Protein AF-A0A397YD98-F1 (afdb_monomer)

pLDDT: mean 94.5, std 2.96, range [78.25, 97.69]

Secondary structure (DSSP, 8-state):
-HHHHHHHHHHTTPPPS-TTHHHHHHHHHHHHHHHHHHHHHH-S-HHHHHHHHHHHHT-

Sequence (59 aa):
MLMTQRQMLQAQNMMFPNPERIPKVRRSMCRIKHVLTERAIEEPDPRRSAEMKRMVNAM

Structure (mmCIF, N/CA/C/O backbone):
data_AF-A0A397YD98-F1
#
_entry.id   AF-A0A397YD98-F1
#
loop_
_atom_site.group_PDB
_atom_site.id
_atom_site.type_symbol
_atom_site.label_atom_id
_atom_site.label_alt_id
_atom_site.label_comp_id
_atom_site.label_asym_id
_atom_site.label_entity_id
_atom_site.label_seq_id
_atom_site.pdbx_PDB_ins_code
_atom_site.Cartn_x
_atom_site.Cartn_y
_atom_site.Cartn_z
_atom_site.occupancy
_atom_site.B_iso_or_equiv
_atom_site.auth_seq_id
_atom_site.auth_comp_id
_atom_site.auth_asym_id
_atom_site.auth_atom_id
_atom_site.pdbx_PDB_model_num
ATOM 1 N N . MET A 1 1 ? -14.476 3.679 5.136 1.00 86.69 1 MET A N 1
ATOM 2 C CA . MET A 1 1 ? -13.027 3.344 5.101 1.00 86.69 1 MET A CA 1
ATOM 3 C C . MET A 1 1 ? -12.571 2.842 6.471 1.00 86.69 1 MET A C 1
ATOM 5 O O . MET A 1 1 ? -13.008 3.403 7.468 1.00 86.69 1 MET A O 1
ATOM 9 N N . LEU A 1 2 ? -11.724 1.799 6.539 1.00 92.56 2 LEU A N 1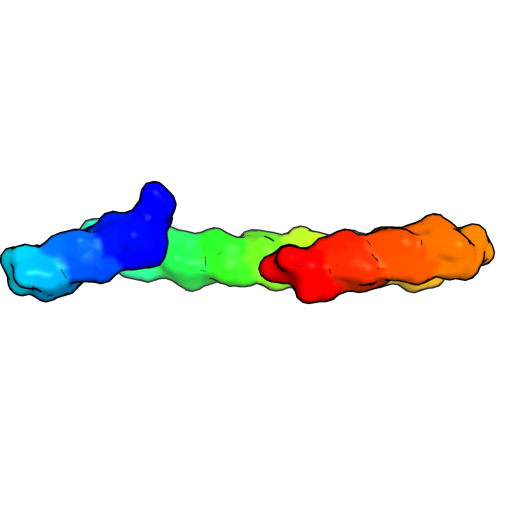
ATOM 10 C CA . LEU A 1 2 ? -11.350 1.118 7.802 1.00 92.56 2 LEU A CA 1
ATOM 11 C C . LEU A 1 2 ? -10.646 2.031 8.815 1.00 92.56 2 LEU A C 1
ATOM 13 O O . LEU A 1 2 ? -10.928 1.946 10.005 1.00 92.56 2 LEU A O 1
ATOM 17 N N . MET A 1 3 ? -9.749 2.907 8.350 1.00 94.12 3 MET A N 1
ATOM 18 C CA . MET A 1 3 ? -9.026 3.835 9.229 1.00 94.12 3 MET A CA 1
ATOM 19 C C . MET A 1 3 ? -9.961 4.869 9.855 1.00 94.12 3 MET A C 1
ATOM 21 O O . MET A 1 3 ? -9.927 5.057 11.068 1.00 94.12 3 MET A O 1
ATOM 25 N N . THR A 1 4 ? -10.848 5.458 9.051 1.00 94.62 4 THR A N 1
ATOM 26 C CA . THR A 1 4 ? -11.885 6.384 9.523 1.00 94.62 4 THR A CA 1
ATOM 27 C C . THR A 1 4 ? -12.816 5.699 10.521 1.00 94.62 4 THR A C 1
ATOM 29 O O . THR A 1 4 ? -13.062 6.228 11.596 1.00 94.62 4 THR A O 1
ATOM 32 N N . GLN A 1 5 ? -13.267 4.475 10.218 1.00 93.69 5 GLN A N 1
ATOM 33 C CA . GLN A 1 5 ? -14.118 3.700 11.125 1.00 93.69 5 GLN A CA 1
ATOM 34 C C . GLN A 1 5 ? -13.416 3.410 12.461 1.00 93.69 5 GLN A C 1
ATOM 36 O O . GLN A 1 5 ? -14.032 3.540 13.514 1.00 93.69 5 GLN A O 1
ATOM 41 N N . ARG A 1 6 ? -12.123 3.059 12.436 1.00 93.19 6 ARG A N 1
ATOM 42 C CA . ARG A 1 6 ? -11.325 2.857 13.653 1.00 93.19 6 ARG A CA 1
ATOM 43 C C . ARG A 1 6 ? -11.250 4.125 14.498 1.00 93.19 6 ARG A C 1
ATOM 45 O O . ARG A 1 6 ? -11.497 4.046 15.694 1.00 93.19 6 ARG A O 1
ATOM 52 N N . GLN A 1 7 ? -10.947 5.269 13.885 1.00 94.62 7 GLN A N 1
ATOM 53 C CA . GLN A 1 7 ? -10.875 6.556 14.586 1.00 94.62 7 GLN A CA 1
ATOM 54 C C . GLN A 1 7 ? -12.223 6.944 15.204 1.00 94.62 7 GLN A C 1
ATOM 56 O O . GLN A 1 7 ? -12.268 7.352 16.359 1.00 94.62 7 GLN A O 1
ATOM 61 N N . MET A 1 8 ? -13.323 6.760 14.468 1.00 96.81 8 MET A N 1
ATOM 62 C CA . MET A 1 8 ? -14.670 7.060 14.961 1.00 96.81 8 MET A CA 1
ATOM 63 C C . MET A 1 8 ? -15.058 6.208 16.173 1.00 96.81 8 MET A C 1
ATOM 65 O O . MET A 1 8 ? -15.584 6.743 17.143 1.00 96.81 8 MET A O 1
ATOM 69 N N . LEU A 1 9 ? -14.792 4.897 16.138 1.00 95.25 9 LEU A N 1
ATOM 70 C CA . LEU A 1 9 ? -15.108 4.006 17.259 1.00 95.25 9 LEU A CA 1
ATOM 71 C C . LEU A 1 9 ? -14.230 4.307 18.477 1.00 95.25 9 LEU A C 1
ATOM 73 O O . LEU A 1 9 ? -14.746 4.390 19.586 1.00 95.25 9 LEU A O 1
ATOM 77 N N . GLN A 1 10 ? -12.937 4.567 18.267 1.00 94.25 10 GLN A N 1
ATOM 78 C CA . GLN A 1 10 ? -12.029 4.984 19.339 1.00 94.25 10 GLN A CA 1
ATOM 79 C C . GLN A 1 10 ? -12.486 6.286 20.008 1.00 94.25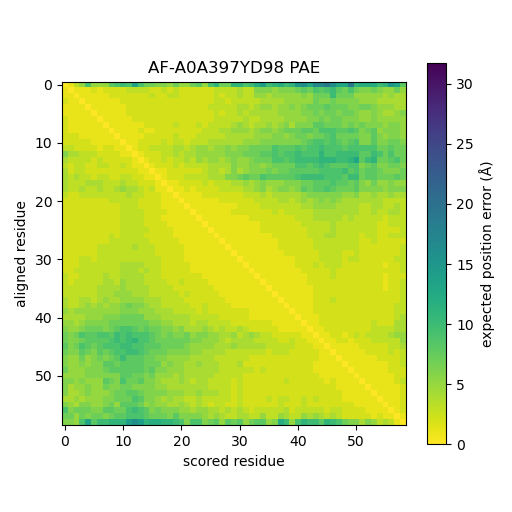 10 GLN A C 1
ATOM 81 O O . GLN A 1 10 ? -12.469 6.369 21.231 1.00 94.25 10 GLN A O 1
ATOM 86 N N . ALA A 1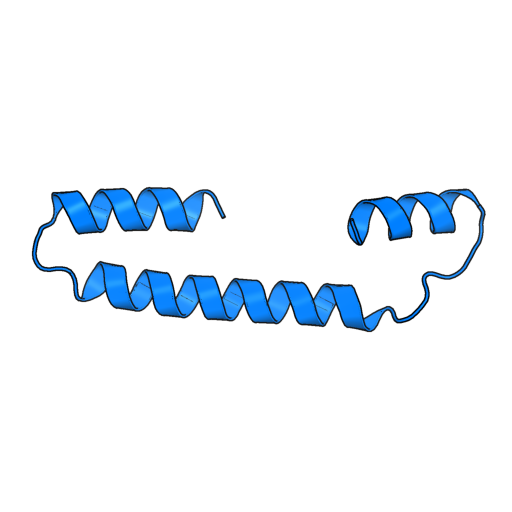 11 ? -12.953 7.270 19.232 1.00 96.44 11 ALA A N 1
ATOM 87 C CA . ALA A 1 11 ? -13.488 8.525 19.767 1.00 96.44 11 ALA A CA 1
ATOM 88 C C . ALA A 1 11 ? -14.759 8.333 20.617 1.00 96.44 11 ALA A C 1
ATOM 90 O O . ALA A 1 11 ? -15.070 9.171 21.456 1.00 96.44 11 ALA A O 1
ATOM 91 N N . GLN A 1 12 ? -15.480 7.229 20.414 1.00 96.69 12 GLN A N 1
ATOM 92 C CA . GLN A 1 12 ? -16.680 6.857 21.167 1.00 96.69 12 GLN A CA 1
ATOM 93 C C . GLN A 1 12 ? -16.384 5.814 22.263 1.00 96.69 12 GLN A C 1
ATOM 95 O O . GLN A 1 12 ? -17.311 5.190 22.771 1.00 96.69 12 GLN A O 1
ATOM 100 N N . ASN A 1 13 ? -15.108 5.584 22.614 1.00 94.88 13 ASN A N 1
ATOM 101 C CA . ASN A 1 13 ? -14.668 4.529 23.542 1.00 94.88 13 ASN A CA 1
ATOM 102 C C . ASN A 1 13 ? -15.157 3.113 23.170 1.00 94.88 13 ASN A C 1
ATOM 104 O O . ASN A 1 13 ? -15.261 2.227 24.017 1.00 94.88 13 ASN A O 1
ATOM 108 N N . MET A 1 14 ? -15.424 2.875 21.886 1.00 95.50 14 MET A N 1
ATOM 109 C CA . MET A 1 14 ? -15.826 1.575 21.363 1.00 95.50 14 MET A CA 1
ATOM 110 C C . MET A 1 14 ? -14.647 0.815 20.758 1.00 95.50 14 MET A C 1
ATOM 112 O O . MET A 1 14 ? -13.736 1.375 20.143 1.00 95.50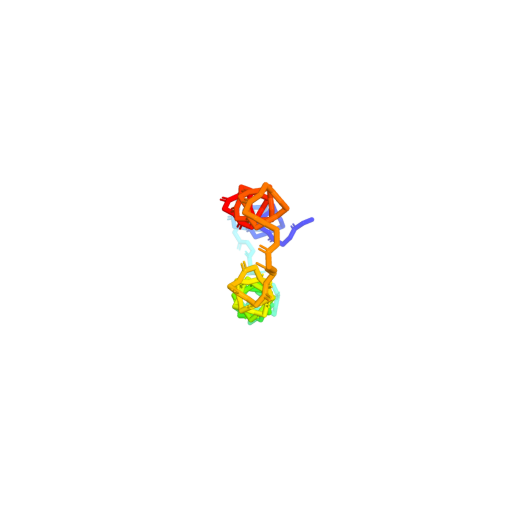 14 MET A O 1
ATOM 116 N N . MET A 1 15 ? -14.702 -0.509 20.887 1.00 92.31 15 MET A N 1
ATOM 117 C CA . MET A 1 15 ? -13.751 -1.425 20.262 1.00 92.31 15 MET A CA 1
ATOM 118 C C . MET A 1 15 ? -13.976 -1.498 18.749 1.00 92.31 15 MET A C 1
ATOM 120 O O . MET A 1 15 ? -15.106 -1.575 18.270 1.00 92.31 15 MET A O 1
ATOM 124 N N . PHE A 1 16 ? -12.884 -1.518 17.984 1.00 93.75 16 PHE A N 1
ATOM 125 C CA . PHE A 1 16 ? -12.951 -1.730 16.541 1.00 93.75 16 PHE A CA 1
ATOM 126 C C . PHE A 1 16 ? -13.188 -3.221 16.236 1.00 93.75 16 PHE A C 1
ATOM 128 O O . PHE A 1 16 ? -12.339 -4.046 16.586 1.00 93.75 16 PHE A O 1
ATOM 135 N N . PRO A 1 17 ? -14.297 -3.593 15.573 1.00 92.50 17 PRO A N 1
ATOM 136 C CA . PRO A 1 17 ? -14.587 -4.988 15.267 1.00 92.50 17 PRO A CA 1
ATOM 137 C C . PRO A 1 17 ? -13.635 -5.521 14.188 1.00 92.50 17 PRO A C 1
ATOM 139 O O . PRO A 1 17 ? -13.353 -4.835 13.203 1.00 92.50 17 PRO A O 1
ATOM 142 N N . ASN A 1 18 ? -13.190 -6.772 14.338 1.00 92.81 18 ASN A N 1
ATOM 143 C CA . ASN A 1 18 ? -12.289 -7.459 13.401 1.00 92.81 18 ASN A CA 1
ATOM 144 C C . ASN A 1 18 ? -10.987 -6.663 13.126 1.00 92.81 18 ASN A C 1
ATOM 146 O O . ASN A 1 18 ? -10.758 -6.173 12.007 1.00 92.81 18 ASN A O 1
ATOM 150 N N . PRO A 1 19 ? -10.114 -6.497 14.141 1.00 91.19 19 PRO A N 1
ATOM 151 C CA . PRO A 1 19 ? -8.891 -5.694 14.037 1.00 91.19 19 PRO A CA 1
ATOM 152 C C . PRO A 1 19 ? -7.904 -6.214 12.985 1.00 91.19 19 PRO A C 1
ATOM 154 O O . PRO A 1 19 ? -7.066 -5.461 12.483 1.00 91.19 19 PRO A O 1
ATOM 157 N N . GLU A 1 20 ? -8.021 -7.477 12.580 1.00 94.81 20 GLU A N 1
ATOM 158 C CA . GLU A 1 20 ? -7.167 -8.105 11.582 1.00 94.81 20 GLU A CA 1
ATOM 159 C C . GLU A 1 20 ? -7.436 -7.614 10.147 1.00 94.81 20 GLU A C 1
ATOM 161 O O . GLU A 1 20 ? -6.604 -7.826 9.258 1.00 94.81 20 GLU A O 1
ATOM 166 N N . ARG A 1 21 ? -8.546 -6.898 9.906 1.00 95.44 21 ARG A N 1
ATOM 167 C CA . ARG A 1 21 ? -8.878 -6.313 8.593 1.00 95.44 21 ARG A CA 1
ATOM 168 C C . ARG A 1 21 ? -7.819 -5.324 8.106 1.00 95.44 21 ARG A C 1
ATOM 170 O O . ARG A 1 21 ? -7.434 -5.380 6.940 1.00 95.44 21 ARG A O 1
ATOM 177 N N . ILE A 1 22 ? -7.305 -4.458 8.982 1.00 94.06 22 ILE A N 1
ATOM 178 C CA . ILE A 1 22 ? -6.282 -3.463 8.613 1.00 94.06 22 ILE A CA 1
ATOM 179 C C . ILE A 1 22 ? -4.970 -4.155 8.185 1.00 94.06 22 ILE A C 1
ATOM 181 O O . ILE A 1 22 ? -4.495 -3.890 7.076 1.00 94.06 22 ILE A O 1
ATOM 185 N N . PRO A 1 23 ? -4.393 -5.085 8.975 1.00 96.44 23 PRO A N 1
ATOM 186 C CA . PRO A 1 23 ? -3.235 -5.869 8.546 1.00 96.44 23 PRO A CA 1
ATOM 187 C C . PRO A 1 23 ? -3.456 -6.689 7.269 1.00 96.44 23 PRO A C 1
ATOM 189 O O . PRO A 1 23 ? -2.513 -6.846 6.495 1.00 96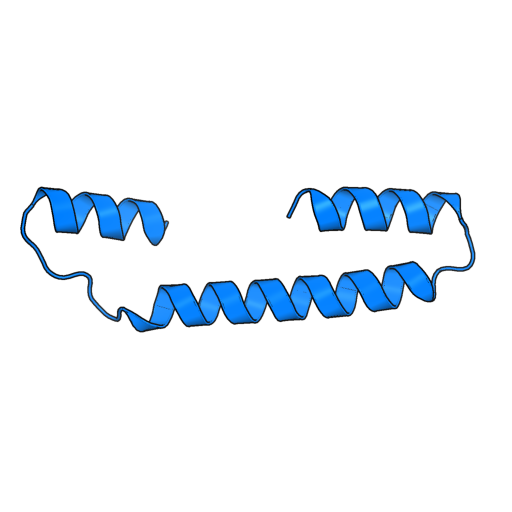.44 23 PRO A O 1
ATOM 192 N N . LYS A 1 24 ? -4.660 -7.235 7.037 1.00 97.25 24 LYS A N 1
ATOM 193 C CA . LYS A 1 24 ? -4.994 -7.973 5.801 1.00 97.25 24 LYS A CA 1
ATOM 194 C C . LYS A 1 24 ? -4.917 -7.061 4.573 1.00 97.25 24 LYS A C 1
ATOM 196 O O . LYS A 1 24 ? -4.224 -7.400 3.616 1.00 97.25 24 LYS A O 1
ATOM 201 N N . VAL A 1 25 ? -5.541 -5.881 4.633 1.00 96.50 25 VAL A N 1
ATOM 202 C CA . VAL A 1 25 ? -5.480 -4.886 3.547 1.00 96.50 25 VAL A CA 1
ATOM 203 C C . VAL A 1 25 ? -4.042 -4.430 3.312 1.00 96.50 25 VAL A C 1
ATOM 205 O O . VAL A 1 25 ? -3.572 -4.478 2.180 1.00 96.50 25 VAL A O 1
ATOM 208 N N . ARG A 1 26 ? -3.299 -4.088 4.373 1.00 96.25 26 ARG A N 1
ATOM 209 C CA . ARG A 1 26 ? -1.894 -3.664 4.259 1.00 96.25 26 ARG A CA 1
ATOM 210 C C . ARG A 1 26 ? -1.010 -4.731 3.603 1.00 96.25 26 ARG A C 1
ATOM 212 O O . ARG A 1 26 ? -0.187 -4.404 2.756 1.00 96.25 26 ARG A O 1
ATOM 219 N N . ARG A 1 27 ? -1.189 -6.008 3.965 1.00 97.62 27 ARG A N 1
ATOM 220 C CA . ARG A 1 27 ? -0.452 -7.127 3.350 1.00 97.62 27 ARG A CA 1
ATOM 221 C C . ARG A 1 27 ? -0.813 -7.320 1.880 1.00 97.62 27 ARG A C 1
ATOM 223 O O . ARG A 1 27 ? 0.086 -7.538 1.077 1.00 97.62 27 ARG A O 1
ATOM 230 N N . SER A 1 28 ? -2.093 -7.217 1.529 1.00 97.50 28 SER A N 1
ATOM 231 C CA . SER A 1 28 ? -2.536 -7.290 0.132 1.00 97.50 28 SER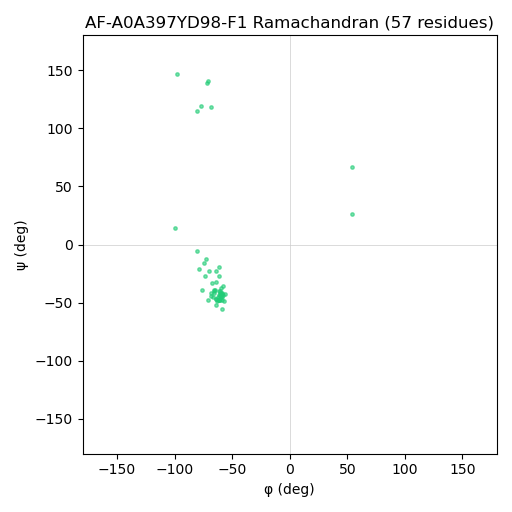 A CA 1
ATOM 232 C C . SER A 1 28 ? -1.937 -6.158 -0.705 1.00 97.50 28 SER A C 1
ATOM 234 O O . SER A 1 28 ? -1.321 -6.417 -1.732 1.00 97.50 28 SER A O 1
ATOM 236 N N . MET A 1 29 ? -2.007 -4.918 -0.208 1.00 97.19 29 MET A N 1
ATOM 237 C CA . MET A 1 29 ? -1.407 -3.750 -0.863 1.00 97.19 29 MET A CA 1
ATOM 238 C C . MET A 1 29 ? 0.100 -3.917 -1.074 1.00 97.19 29 MET A C 1
ATOM 240 O O . MET A 1 29 ? 0.595 -3.647 -2.161 1.00 97.19 29 MET A O 1
ATOM 244 N N . CYS A 1 30 ? 0.824 -4.429 -0.074 1.00 96.81 30 CYS A N 1
ATOM 245 C CA . CYS A 1 30 ? 2.254 -4.722 -0.201 1.00 96.81 30 CYS A CA 1
ATOM 246 C C . CYS A 1 30 ? 2.542 -5.758 -1.306 1.00 96.81 30 CYS A C 1
ATOM 248 O O . CYS A 1 30 ? 3.439 -5.560 -2.120 1.00 96.81 30 CYS A O 1
ATOM 250 N N . ARG A 1 31 ? 1.742 -6.830 -1.392 1.00 97.69 31 ARG A N 1
ATOM 251 C CA . ARG A 1 31 ? 1.871 -7.843 -2.456 1.00 97.69 31 ARG A CA 1
ATOM 252 C C . ARG A 1 31 ? 1.555 -7.278 -3.839 1.00 97.69 31 ARG A C 1
ATOM 254 O O . ARG A 1 31 ? 2.252 -7.595 -4.792 1.00 97.69 31 ARG A O 1
ATOM 261 N N . ILE A 1 32 ? 0.545 -6.416 -3.946 1.00 96.88 32 ILE A N 1
ATOM 262 C CA . ILE A 1 32 ? 0.226 -5.711 -5.194 1.00 96.88 32 ILE A CA 1
ATOM 263 C C . ILE A 1 32 ? 1.403 -4.821 -5.602 1.00 96.88 32 ILE A C 1
ATOM 265 O O . ILE A 1 32 ? 1.856 -4.898 -6.740 1.00 96.88 32 ILE A O 1
ATOM 269 N N . LYS A 1 33 ? 1.949 -4.035 -4.665 1.00 96.38 33 LYS A N 1
ATOM 270 C CA . LYS A 1 33 ? 3.129 -3.192 -4.898 1.00 96.38 33 LYS A CA 1
ATOM 271 C C . LYS A 1 33 ? 4.318 -4.011 -5.400 1.00 96.38 33 LYS A C 1
ATOM 273 O O . LYS A 1 33 ? 4.978 -3.590 -6.345 1.00 96.38 33 LYS A O 1
ATOM 278 N N . HIS A 1 34 ? 4.551 -5.186 -4.815 1.00 96.50 34 HIS A N 1
ATOM 279 C CA . HIS A 1 34 ? 5.596 -6.114 -5.247 1.00 96.50 34 HIS A CA 1
ATOM 280 C C . HIS A 1 34 ? 5.413 -6.543 -6.706 1.00 96.50 34 HIS A C 1
ATOM 282 O O . HIS A 1 34 ? 6.281 -6.271 -7.528 1.00 96.50 34 HIS A O 1
ATOM 288 N N . VAL A 1 35 ? 4.244 -7.092 -7.047 1.00 97.44 35 VAL A N 1
ATOM 289 C CA . VAL A 1 35 ? 3.936 -7.552 -8.413 1.00 97.44 35 VAL A CA 1
ATOM 290 C C . VAL A 1 35 ? 4.049 -6.419 -9.436 1.00 97.44 35 VAL A C 1
ATOM 292 O O . VAL A 1 35 ? 4.572 -6.611 -10.531 1.00 97.44 35 VAL A O 1
ATOM 295 N N . LEU A 1 36 ? 3.567 -5.218 -9.105 1.00 95.50 36 LEU A N 1
ATOM 296 C CA . LEU A 1 36 ? 3.679 -4.067 -10.003 1.00 95.50 36 L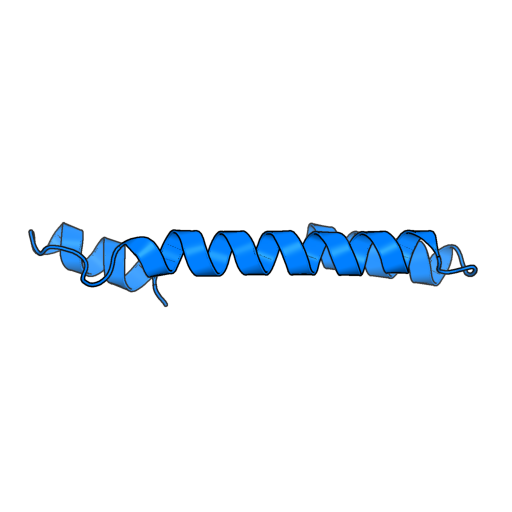EU A CA 1
ATOM 297 C C . LEU A 1 36 ? 5.134 -3.609 -10.179 1.00 95.50 36 LEU A C 1
ATOM 299 O O . LEU A 1 36 ? 5.505 -3.162 -11.261 1.00 95.50 36 LEU A O 1
ATOM 303 N N . THR A 1 37 ? 5.957 -3.740 -9.137 1.00 95.69 37 THR A N 1
ATOM 304 C CA . THR A 1 37 ? 7.389 -3.425 -9.207 1.00 95.69 37 THR A CA 1
ATOM 305 C C . THR A 1 37 ? 8.130 -4.425 -10.091 1.00 95.69 37 THR A C 1
ATOM 307 O O . THR A 1 37 ? 8.911 -3.997 -10.936 1.00 95.69 37 THR A O 1
ATOM 310 N N . GLU A 1 38 ? 7.853 -5.726 -9.953 1.00 97.19 38 GLU A N 1
ATOM 311 C CA . GLU A 1 38 ? 8.428 -6.782 -10.804 1.00 97.19 38 GLU A CA 1
ATOM 312 C C . GLU A 1 38 ? 8.120 -6.520 -12.284 1.00 97.19 38 GLU A C 1
ATOM 314 O O . GLU A 1 38 ? 9.030 -6.434 -13.106 1.00 97.19 38 GLU A O 1
ATOM 319 N N . ARG A 1 39 ? 6.854 -6.238 -12.612 1.00 96.12 39 ARG A N 1
ATOM 320 C CA . ARG A 1 39 ? 6.439 -5.895 -13.984 1.00 96.12 39 ARG A CA 1
ATOM 321 C C . ARG A 1 39 ? 7.135 -4.651 -14.532 1.00 96.12 39 ARG A C 1
ATOM 323 O O . ARG A 1 39 ? 7.470 -4.600 -15.708 1.00 96.12 39 ARG A O 1
ATOM 330 N N . ALA A 1 40 ? 7.364 -3.640 -13.694 1.00 94.81 40 ALA A N 1
ATOM 331 C CA . ALA A 1 40 ? 8.066 -2.431 -14.116 1.00 94.81 40 ALA A CA 1
ATOM 332 C C . ALA A 1 40 ? 9.565 -2.667 -14.380 1.00 94.81 40 ALA A C 1
ATOM 334 O O . ALA A 1 40 ? 10.178 -1.870 -15.091 1.00 94.81 40 ALA A O 1
ATOM 335 N N . ILE A 1 41 ? 10.167 -3.709 -13.794 1.00 94.06 41 ILE A N 1
ATOM 336 C CA . ILE A 1 41 ? 11.547 -4.136 -14.077 1.00 94.06 41 ILE A CA 1
ATOM 337 C C . ILE A 1 41 ? 11.610 -4.882 -15.414 1.00 94.06 41 ILE A C 1
ATOM 339 O O . ILE A 1 41 ? 12.549 -4.669 -16.173 1.00 94.06 41 ILE A O 1
ATOM 343 N N . GLU A 1 42 ? 10.610 -5.714 -15.705 1.00 96.25 42 GLU A N 1
ATOM 344 C CA . GLU A 1 42 ? 10.515 -6.487 -16.952 1.00 96.25 42 GLU A CA 1
ATOM 345 C C . GLU A 1 42 ? 10.118 -5.643 -18.178 1.00 96.25 42 GLU A C 1
ATOM 347 O O . GLU A 1 42 ? 10.291 -6.090 -19.310 1.00 96.25 42 GLU A O 1
ATOM 352 N N . GLU A 1 43 ? 9.596 -4.428 -17.982 1.00 95.25 43 GLU A N 1
ATOM 353 C CA . GLU A 1 43 ? 9.203 -3.536 -19.078 1.00 95.25 43 GLU A CA 1
ATOM 354 C C . GLU A 1 43 ? 10.431 -3.027 -19.865 1.00 95.25 43 GLU A C 1
ATOM 356 O O . GLU A 1 43 ? 11.256 -2.297 -19.304 1.00 95.25 43 GLU A O 1
ATOM 361 N N . PRO A 1 44 ? 10.539 -3.337 -21.174 1.00 94.94 44 PRO A N 1
ATOM 362 C CA . PRO A 1 44 ? 11.691 -2.953 -21.987 1.00 94.94 44 PRO A CA 1
ATOM 363 C C . PRO A 1 44 ? 11.721 -1.459 -22.335 1.00 94.94 44 PRO A C 1
ATOM 365 O O . PRO A 1 44 ? 12.804 -0.916 -22.558 1.00 94.94 44 PRO A O 1
ATOM 368 N N . ASP A 1 45 ? 10.568 -0.778 -22.395 1.00 96.56 45 ASP A N 1
ATOM 369 C CA . ASP A 1 45 ? 10.528 0.665 -22.640 1.00 96.56 45 ASP A CA 1
ATOM 370 C C . ASP A 1 45 ? 10.824 1.446 -21.341 1.00 96.56 45 ASP A C 1
ATOM 372 O O . ASP A 1 45 ? 10.007 1.452 -20.407 1.00 96.56 45 ASP A O 1
ATOM 376 N N . PRO A 1 46 ? 11.948 2.186 -21.270 1.00 93.19 46 PRO A N 1
ATOM 377 C CA . PRO A 1 46 ? 12.315 2.942 -20.078 1.00 93.19 46 PRO A CA 1
ATOM 378 C C . PRO A 1 46 ? 11.290 4.022 -19.704 1.00 93.19 46 PRO A C 1
ATOM 380 O O . PRO A 1 46 ? 11.167 4.356 -18.522 1.00 93.19 46 PRO A O 1
ATOM 383 N N . ARG A 1 47 ? 10.526 4.564 -20.664 1.00 95.06 47 ARG A N 1
ATOM 384 C CA . ARG A 1 47 ? 9.480 5.563 -20.383 1.00 95.06 47 ARG A CA 1
ATOM 385 C C . ARG A 1 47 ? 8.296 4.928 -19.665 1.00 95.06 47 ARG A C 1
ATOM 387 O O . ARG A 1 47 ? 7.881 5.432 -18.622 1.00 95.06 47 ARG A O 1
ATOM 394 N N . ARG A 1 48 ? 7.811 3.793 -20.174 1.00 93.44 48 ARG A N 1
ATOM 395 C CA . ARG A 1 48 ? 6.713 3.027 -19.563 1.00 93.44 48 ARG A CA 1
ATOM 396 C C . ARG A 1 48 ? 7.111 2.462 -18.200 1.00 93.44 48 ARG A C 1
ATOM 398 O O . ARG A 1 48 ? 6.326 2.542 -17.257 1.00 93.44 48 ARG 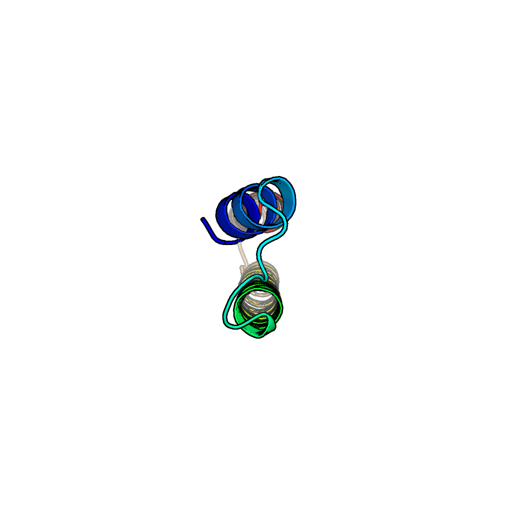A O 1
ATOM 405 N N . SER A 1 49 ? 8.353 1.993 -18.049 1.00 94.75 49 SER A N 1
ATOM 406 C CA . SER A 1 49 ? 8.904 1.583 -16.748 1.00 94.75 49 SER A CA 1
ATOM 407 C C . SER A 1 49 ? 8.913 2.742 -15.741 1.00 94.75 49 SER A C 1
ATOM 409 O O . SER A 1 49 ? 8.501 2.574 -14.590 1.00 94.75 49 SER A O 1
ATOM 411 N N . ALA A 1 50 ? 9.345 3.939 -16.155 1.00 93.94 50 ALA A N 1
ATOM 412 C CA . ALA A 1 50 ? 9.384 5.116 -15.287 1.00 93.94 50 ALA A CA 1
ATOM 413 C C . ALA A 1 50 ? 7.984 5.588 -14.864 1.00 93.94 50 ALA A C 1
ATOM 415 O O . ALA A 1 50 ? 7.785 5.953 -13.703 1.00 93.94 50 ALA A O 1
ATOM 416 N N . GLU A 1 51 ? 7.013 5.557 -15.775 1.00 94.62 51 GLU A N 1
ATOM 417 C CA . GLU A 1 51 ? 5.615 5.874 -15.476 1.00 94.62 51 GLU A CA 1
ATOM 418 C C . GLU A 1 51 ? 5.014 4.872 -14.481 1.00 94.62 51 GLU A C 1
ATOM 420 O O . GLU A 1 51 ? 4.465 5.278 -13.453 1.00 94.62 51 GLU A O 1
ATOM 425 N N . MET A 1 52 ? 5.215 3.569 -14.711 1.00 93.31 52 MET A N 1
ATOM 426 C CA . MET A 1 52 ? 4.776 2.524 -13.782 1.00 93.31 52 MET A CA 1
ATOM 427 C C . MET A 1 52 ? 5.404 2.694 -12.396 1.00 93.31 52 MET A C 1
ATOM 429 O O . MET A 1 52 ? 4.694 2.657 -11.394 1.00 93.31 52 MET A O 1
ATOM 433 N N . LYS A 1 53 ? 6.711 2.967 -12.313 1.00 92.50 53 LYS A N 1
ATOM 434 C CA . LYS A 1 53 ? 7.397 3.228 -11.034 1.00 92.50 53 LYS A CA 1
ATOM 435 C C . LYS A 1 53 ? 6.822 4.442 -10.300 1.00 92.50 53 LYS A C 1
ATOM 437 O O . LYS A 1 53 ? 6.667 4.394 -9.081 1.00 92.50 53 LYS A O 1
ATOM 442 N N . ARG A 1 54 ? 6.477 5.522 -11.013 1.00 94.81 54 ARG A N 1
ATOM 443 C CA . ARG A 1 54 ? 5.833 6.706 -10.409 1.00 94.81 54 ARG A CA 1
ATOM 444 C C . ARG A 1 54 ? 4.454 6.373 -9.852 1.00 94.81 54 ARG A C 1
ATOM 446 O O . ARG A 1 54 ? 4.178 6.721 -8.708 1.00 94.81 54 ARG A O 1
ATOM 453 N N . MET A 1 55 ? 3.631 5.661 -10.620 1.00 94.19 55 MET A N 1
ATOM 454 C CA . MET A 1 55 ? 2.306 5.217 -10.179 1.00 94.19 55 MET A CA 1
ATOM 455 C C . MET A 1 55 ? 2.401 4.338 -8.925 1.00 94.19 55 MET A C 1
ATOM 457 O O . MET A 1 55 ? 1.706 4.587 -7.946 1.00 94.19 55 MET A O 1
ATOM 461 N N . VAL A 1 56 ? 3.302 3.354 -8.919 1.00 93.31 56 VAL A N 1
ATOM 462 C CA . VAL A 1 56 ? 3.497 2.420 -7.798 1.00 93.31 56 VAL A CA 1
ATOM 463 C C . VAL A 1 56 ? 3.986 3.120 -6.523 1.00 93.31 56 VAL A C 1
ATOM 465 O O . VAL A 1 56 ? 3.645 2.703 -5.417 1.00 93.31 56 VAL A O 1
ATOM 468 N N . ASN A 1 57 ? 4.772 4.191 -6.649 1.00 91.00 57 ASN A N 1
ATOM 469 C CA . ASN A 1 57 ? 5.241 4.979 -5.505 1.00 91.00 57 ASN A CA 1
ATOM 470 C C . ASN A 1 57 ? 4.193 5.955 -4.959 1.00 91.00 57 ASN A C 1
ATOM 472 O O . ASN A 1 57 ? 4.299 6.353 -3.803 1.00 91.00 57 ASN A O 1
ATOM 476 N N . ALA A 1 58 ? 3.190 6.311 -5.763 1.00 90.12 58 ALA A N 1
ATOM 477 C CA . ALA A 1 58 ? 2.041 7.097 -5.322 1.00 90.12 58 ALA A CA 1
ATOM 478 C C . ALA A 1 58 ? 0.972 6.252 -4.589 1.00 90.12 58 ALA A C 1
ATOM 480 O O . ALA A 1 58 ? 0.006 6.821 -4.079 1.00 90.12 58 ALA A O 1
ATOM 481 N N . MET A 1 59 ? 1.144 4.920 -4.537 1.00 78.25 59 MET A N 1
ATOM 482 C CA . MET A 1 59 ? 0.334 3.959 -3.765 1.00 78.25 59 MET A CA 1
ATOM 483 C C . MET A 1 59 ? 0.963 3.633 -2.406 1.00 78.25 59 MET A C 1
ATOM 485 O O . MET A 1 59 ? 0.180 3.564 -1.432 1.00 78.25 59 MET A O 1
#

Mean predicted aligned error: 3.64 Å

Organism: Brassica campestris (NCBI:txid3711)

Foldseek 3Di:
DQVVQCVVCVVVVHDRPPPCVVVVVVVVLVVVLVVLLVVLVVDPDVVVSVVSVVVSVVD

Solvent-accessible surface area (backbone atoms only — not comparable to full-atom values): 3452 Å² total; per-residue (Å²): 107,73,68,61,52,41,53,56,28,51,76,67,77,39,82,62,79,69,71,63,55,60,60,50,51,54,52,50,52,50,52,50,49,49,56,55,49,55,52,32,68,71,40,84,51,68,66,61,19,51,50,46,50,52,55,58,71,76,105

InterPro domains:
  IPR010729 Large ribosomal subunit protein uL29m, mitochondrial [PF06984] (1-39)
  IPR010729 Large ribosomal subunit protein uL29m, mitochondrial [PTHR21183] (1-59)
  IPR036049 Large ribosomal subunit protein uL29 superfamily [SSF46561] (9-42)
  IPR038340 MRP-L47 superfamily, mitochondrial [G3DSA:6.10.330.20] (1-55)

Radius of gyration: 16.98 Å; Cα contacts (8 Å, |Δi|>4): 26; chains: 1; bounding box: 29×17×46 Å

=== Feature glossary ===
Key to the feature types in this record:

— What the protein is —

Primary structure: the covalent order of the twenty standard amino acids along the backbone. Two proteins with the same sequence will (almost always) fold to the same structure; two with 30% identity often share a fold but not the details.

Database cross-references. InterPro integrates a dozen domain/family signature databases into unified entries with residue-range hits. GO terms attach function/process/location labels with evidence codes. CATH codes position the fold in a four-level structural taxonomy. Organism is the NCBI-taxonomy species name.

— Where its atoms are —

The mmCIF block holds the 3D Cartesian coordinates of each backbone atom (N, Cα, C, O) in ångströms. mmCIF is the PDB's canonical archive format — a tagged-loop text representation of the atomic model.

Six rendered views show the 3D structure from the faces of a cube — i.e. along ±x, ±y, ±z. Rendering representation is drawn randomly per protein from cartoon (secondary-structure ribbons), sticks (backbone bonds), or molecular surface; coloring is either N→C rainbow (blue at the N-terminus through red at the C-terminus) or one color per chain.

— Local backbone conformation —

DSSP 8-state secondary structure assigns each residue one of H (α-helix), G (3₁₀-helix), I (π-helix), E (extended β-strand), B (isolated β-bridge), T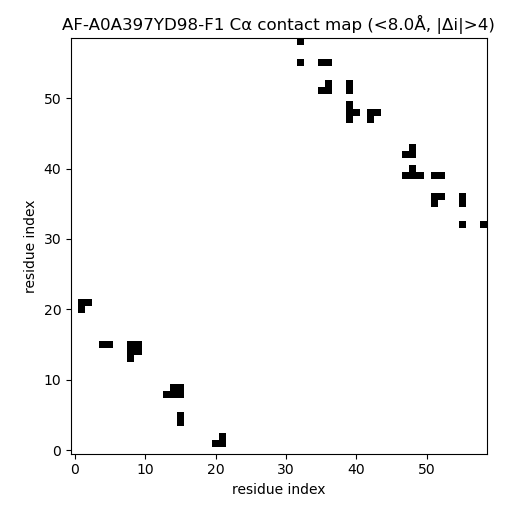 (hydrogen-bonded turn), S (bend), or '-' (coil). The assignment is computed from backbone hydrogen-bond geometry via the Kabsch–Sander algorithm.

P-SEA three-state annotation labels each residue as helix, strand, or coil based purely on the geometry of the Cα trace. It serves as a fallback when the full backbone (and thus DSSP) is unavailable.

The φ/ψ torsion pair specifies the backbone conformation at each residue. φ rotates about the N–Cα bond, ψ about the Cα–C bond. Steric clashes forbid most of the (φ, ψ) plane — the allowed regions (α-helix basin, β-sheet basin, left-handed helix) are the Ramachandran-allowed regions.

— Global shape and packing —

The geometric summary reports three shape descriptors. Rg (radius of gyration) measures how spread out the Cα atoms are about their centre of mass; compact globular proteins have small Rg, elongated or unfolded ones large. Cα contacts (<8 Å, |i−j|>4) count long-range residue pairs in spatial proximity — high for tightly packed folds, near zero for rods or random coil. The bounding-box extents give the protein's footprint along x, y, z in Å.

Accessible surface area quantifies burial. A residue with SASA near zero is packed into the hydrophobic core; one with SASA >100 Å² sits on the surface. Computed here via the Shrake–Rupley numerical algorithm with a 1.4 Å probe.

Plot images: a contact map (which residues are close in 3D, as an N×N binary image), a Ramachandran scatter (backbone torsion angles, revealing secondary-structure composition at a glance), and — for AlphaFold structures — a PAE heatmap (pairwise prediction confidence).

— Structural neighborhood —

The Foldseek 3Di string encodes local tertiary geometry as a 20-letter alphabet — one character per residue — derived from the relative positions of nearby Cα atoms. Unlike the amino-acid sequence, 3Di is a direct function of the 3D structure, so two proteins with the same fold have similar 3Di strings even at low sequence identity.

Nearest PDB neighbors are the top structural matches found by Foldseek when searching this structure against the entire Protein Data Bank. Each hit reports a TM-score (0 to 1; >0.5 almost always implies the same fold) and an E-value. These are *structural* homologs — they may share no detectable sequence similarity.

— Confidence and disorder —

For AlphaFold models, the B-factor field carries pLDDT — the model's own estimate of local accuracy on a 0–100 scale. Regions with pLDDT<50 should be treated as essentially unmodeled; they often correspond to intrinsically disordered segments.

B-factor (Debye–Waller factor) reflects atomic displacement in the crystal lattice. It is an experimental observable (units Å²), not a prediction; low values mean the atom is pinned down, high values mean it moves or is heterogeneous across the crystal.

Predicted aligned error is AlphaFold's pairwise confidence. Unlike pLDDT (per-residue), PAE is per-residue-pair and captures whether two parts of the structure are correctly placed relative to each other. Units are ångströms of expected positional error.